Protein AF-A0A521XJT4-F1 (afdb_monomer_lite)

Structure (mmCIF, N/CA/C/O backbone):
data_AF-A0A521XJT4-F1
#
_entry.id   AF-A0A521XJT4-F1
#
loop_
_atom_site.group_PDB
_atom_site.id
_atom_site.type_symbol
_atom_site.label_atom_id
_atom_site.label_alt_id
_atom_site.label_comp_id
_atom_site.label_asym_id
_atom_site.label_entity_id
_atom_site.label_seq_id
_atom_site.pdbx_PDB_ins_code
_atom_site.Cartn_x
_atom_site.Cartn_y
_atom_site.Cartn_z
_atom_site.occupancy
_atom_site.B_iso_or_equiv
_atom_site.auth_seq_id
_atom_site.auth_comp_id
_atom_site.auth_asym_id
_atom_site.auth_atom_id
_atom_site.pdbx_PDB_model_num
ATOM 1 N N . MET A 1 1 ? -11.254 0.808 15.382 1.00 66.62 1 MET A N 1
ATOM 2 C CA . MET A 1 1 ? -10.743 0.681 13.989 1.00 66.62 1 MET A CA 1
ATOM 3 C C . MET A 1 1 ? -9.381 1.349 13.720 1.00 66.62 1 MET A C 1
ATOM 5 O O . MET A 1 1 ? -8.493 0.652 13.252 1.00 66.62 1 MET A O 1
ATOM 9 N N . ARG A 1 2 ? -9.195 2.661 13.988 1.00 72.88 2 ARG A N 1
ATOM 10 C CA . ARG A 1 2 ? -8.100 3.501 13.420 1.00 72.88 2 ARG A CA 1
ATOM 11 C C . ARG A 1 2 ? -6.694 2.876 13.353 1.00 72.88 2 ARG A C 1
ATOM 13 O O . ARG A 1 2 ? -6.100 2.931 12.287 1.00 72.88 2 ARG A O 1
ATOM 20 N N . VAL A 1 3 ? -6.177 2.289 14.438 1.00 84.31 3 VAL A N 1
ATOM 21 C CA . VAL A 1 3 ? -4.785 1.783 14.500 1.00 84.31 3 VAL A CA 1
ATOM 22 C C . VAL A 1 3 ? -4.505 0.698 13.452 1.00 84.31 3 VAL A C 1
ATOM 24 O O . VAL A 1 3 ? -3.508 0.788 12.745 1.00 84.31 3 VAL A O 1
ATOM 27 N N . LEU A 1 4 ? -5.405 -0.282 13.294 1.00 86.69 4 LEU A N 1
ATOM 28 C CA . LEU A 1 4 ? -5.231 -1.367 12.318 1.00 86.69 4 LEU A CA 1
ATOM 29 C C . LEU A 1 4 ? -5.275 -0.830 10.880 1.00 86.69 4 LEU A C 1
ATOM 31 O O . LEU A 1 4 ? -4.338 -1.043 10.120 1.00 86.69 4 LEU A O 1
ATOM 35 N N . CYS A 1 5 ? -6.316 -0.064 10.533 1.00 87.94 5 CYS A N 1
ATOM 36 C CA . CYS A 1 5 ? -6.465 0.533 9.199 1.00 87.94 5 CYS A CA 1
ATOM 37 C C . CYS A 1 5 ? -5.298 1.470 8.841 1.00 87.94 5 CYS A C 1
ATOM 39 O O . CYS A 1 5 ? -4.825 1.459 7.710 1.00 87.94 5 CYS A O 1
ATOM 41 N N . SER A 1 6 ? -4.826 2.270 9.804 1.00 91.69 6 SER A N 1
ATOM 42 C CA . SER A 1 6 ? -3.698 3.183 9.605 1.00 91.69 6 SER A CA 1
ATOM 43 C C . SER A 1 6 ? -2.384 2.430 9.411 1.00 91.69 6 SER A C 1
ATOM 45 O O . SER A 1 6 ? -1.596 2.834 8.568 1.00 91.69 6 SER A O 1
ATOM 47 N N . SER A 1 7 ? -2.145 1.350 10.163 1.00 93.38 7 SER A N 1
ATOM 48 C CA . SER A 1 7 ? -0.932 0.533 10.018 1.00 93.38 7 SER A CA 1
ATOM 49 C C . SER A 1 7 ? -0.858 -0.123 8.635 1.00 93.38 7 SER A C 1
ATOM 51 O O . SER A 1 7 ? 0.165 -0.015 7.964 1.00 93.38 7 SER A O 1
ATOM 53 N N . VAL A 1 8 ? -1.972 -0.708 8.167 1.00 93.62 8 VAL A N 1
ATOM 54 C CA . VAL A 1 8 ? -2.090 -1.298 6.818 1.00 93.62 8 VAL A CA 1
ATOM 55 C C . VAL A 1 8 ? -1.715 -0.272 5.743 1.00 93.62 8 VAL A C 1
ATOM 57 O O . VAL A 1 8 ? -0.792 -0.520 4.974 1.00 93.62 8 VAL A O 1
ATOM 60 N N . LEU A 1 9 ? -2.341 0.912 5.751 1.00 93.50 9 LEU A N 1
ATOM 61 C CA . LEU A 1 9 ? -2.067 1.964 4.761 1.00 93.50 9 LEU A CA 1
ATOM 62 C C . LEU A 1 9 ? -0.647 2.550 4.843 1.00 93.50 9 LEU A C 1
ATOM 64 O O . LEU A 1 9 ? -0.116 2.966 3.818 1.00 93.50 9 LEU A O 1
ATOM 68 N N . VAL A 1 10 ? -0.025 2.605 6.027 1.00 96.25 10 VAL A N 1
ATOM 69 C CA . VAL A 1 10 ? 1.368 3.069 6.172 1.00 96.25 10 VAL A CA 1
ATOM 70 C C . VAL A 1 10 ? 2.336 2.074 5.534 1.00 96.25 10 VAL A C 1
ATOM 72 O O . VAL A 1 10 ? 3.189 2.477 4.745 1.00 96.25 10 VAL A O 1
ATOM 75 N N . PHE A 1 11 ? 2.192 0.778 5.824 1.00 95.88 11 PHE A N 1
ATOM 76 C CA . PHE A 1 11 ? 3.016 -0.254 5.190 1.00 95.88 11 PHE A CA 1
ATOM 77 C C . PHE A 1 11 ? 2.781 -0.324 3.676 1.00 95.88 11 PHE A C 1
ATOM 79 O O . PHE A 1 11 ? 3.736 -0.445 2.911 1.00 95.88 11 PHE A O 1
ATOM 86 N N . GLU A 1 12 ? 1.533 -0.180 3.234 1.00 95.31 12 GLU A N 1
ATOM 87 C CA . GLU A 1 12 ? 1.181 -0.166 1.816 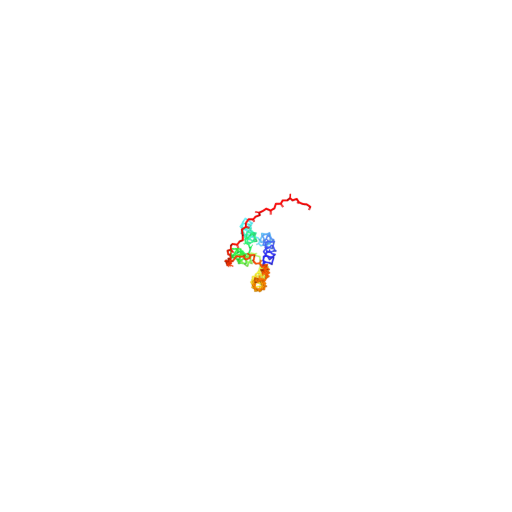1.00 95.31 12 GLU A CA 1
ATOM 88 C C . GLU A 1 12 ? 1.748 1.062 1.087 1.00 95.31 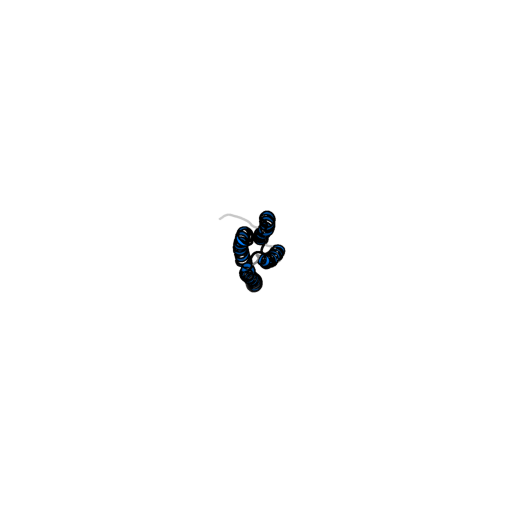12 GLU A C 1
ATOM 90 O O . GLU A 1 12 ? 2.294 0.922 -0.002 1.00 95.31 12 GLU A O 1
ATOM 95 N N . ALA A 1 13 ? 1.734 2.249 1.706 1.00 96.88 13 ALA A N 1
ATOM 96 C CA . ALA A 1 13 ? 2.389 3.443 1.164 1.00 96.88 13 ALA A CA 1
ATOM 97 C C . ALA A 1 13 ? 3.903 3.244 0.968 1.00 96.88 13 ALA A C 1
ATOM 99 O O . ALA A 1 13 ? 4.451 3.681 -0.043 1.00 96.88 13 ALA A O 1
ATOM 100 N N . ILE A 1 14 ? 4.577 2.557 1.899 1.00 97.19 14 ILE A N 1
ATOM 101 C CA . ILE A 1 14 ? 6.001 2.208 1.770 1.00 97.19 14 ILE A CA 1
ATOM 102 C C . ILE A 1 14 ? 6.202 1.233 0.601 1.00 97.19 14 ILE A C 1
ATOM 104 O O . ILE A 1 14 ? 7.069 1.453 -0.240 1.00 97.19 14 ILE A O 1
ATOM 108 N N . VAL A 1 15 ? 5.380 0.186 0.507 1.00 96.31 15 VAL A N 1
ATOM 109 C CA . VAL A 1 15 ? 5.449 -0.822 -0.565 1.00 96.31 15 VAL A CA 1
ATOM 110 C C . VAL A 1 15 ? 5.188 -0.215 -1.947 1.00 96.31 15 VAL A C 1
ATOM 112 O O . VAL A 1 15 ? 5.928 -0.504 -2.886 1.00 96.31 15 VAL A O 1
ATOM 115 N N . LEU A 1 16 ? 4.198 0.671 -2.072 1.00 96.50 16 LEU A N 1
ATOM 116 C CA . LEU A 1 16 ? 3.911 1.417 -3.300 1.00 96.50 16 LEU A CA 1
ATOM 117 C C . LEU A 1 16 ? 5.031 2.414 -3.634 1.00 96.50 16 LEU A C 1
ATOM 119 O O . LEU A 1 16 ? 5.429 2.524 -4.788 1.00 96.50 16 LEU A O 1
ATOM 123 N N . GLY A 1 17 ? 5.610 3.084 -2.635 1.00 95.69 17 GLY A N 1
ATOM 124 C CA . GLY A 1 17 ? 6.785 3.938 -2.827 1.00 95.69 17 GLY A CA 1
ATOM 125 C C . GLY A 1 17 ? 8.003 3.165 -3.345 1.00 95.69 17 GLY A C 1
ATOM 126 O O . GLY A 1 17 ? 8.713 3.653 -4.221 1.00 95.69 17 GLY A O 1
ATOM 127 N N . LEU A 1 18 ? 8.213 1.937 -2.859 1.00 96.62 18 LEU A N 1
ATOM 128 C CA . LEU A 1 18 ? 9.267 1.030 -3.325 1.00 96.62 18 LEU A CA 1
ATOM 129 C C . LEU A 1 18 ? 8.952 0.375 -4.682 1.00 96.62 18 LEU A C 1
ATOM 131 O O . LEU A 1 18 ? 9.880 -0.015 -5.389 1.00 96.62 18 LEU A O 1
ATOM 135 N N . SER A 1 19 ? 7.682 0.281 -5.091 1.00 95.69 19 SER A N 1
ATOM 136 C CA . SER A 1 19 ? 7.318 -0.252 -6.411 1.00 95.69 19 SER A CA 1
ATOM 137 C C . SER A 1 19 ? 7.688 0.703 -7.553 1.00 95.69 19 SER A C 1
ATOM 139 O O . SER A 1 19 ? 8.034 0.235 -8.637 1.00 95.69 19 SER A O 1
ATOM 141 N N . ILE A 1 20 ? 7.707 2.020 -7.302 1.00 96.44 20 ILE A N 1
ATOM 142 C CA . ILE A 1 20 ? 8.094 3.058 -8.275 1.00 96.44 20 ILE A CA 1
ATOM 143 C C . ILE A 1 20 ? 9.504 2.818 -8.847 1.00 96.44 20 ILE A C 1
ATOM 145 O O . ILE A 1 20 ? 9.610 2.649 -10.064 1.00 96.44 20 ILE A O 1
ATOM 149 N N . PRO A 1 21 ? 10.594 2.764 -8.048 1.00 96.00 21 PRO A N 1
ATOM 150 C CA . PRO A 1 21 ? 11.920 2.500 -8.592 1.00 96.00 21 PRO A CA 1
ATOM 151 C C . PRO A 1 21 ? 12.006 1.116 -9.238 1.00 96.00 21 PRO A C 1
ATOM 153 O O . PRO A 1 21 ? 12.637 1.009 -10.279 1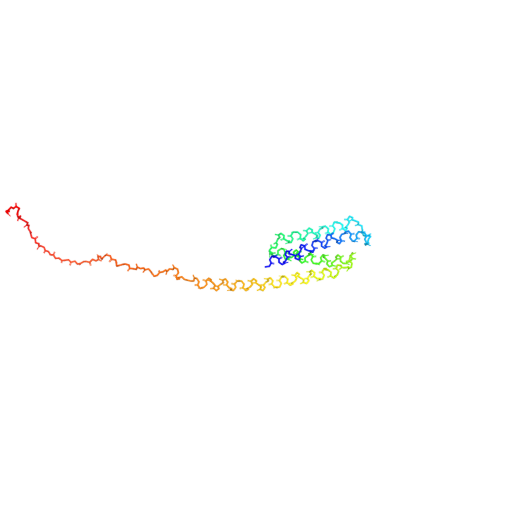.00 96.00 21 PRO A O 1
ATOM 156 N N . VAL A 1 22 ? 11.331 0.086 -8.708 1.00 96.31 22 VAL A N 1
ATOM 157 C CA . VAL A 1 22 ? 11.317 -1.261 -9.315 1.00 96.31 22 VAL A CA 1
ATOM 158 C C . VAL A 1 22 ? 10.703 -1.242 -10.721 1.00 96.31 22 VAL A C 1
ATOM 160 O O . VAL A 1 22 ? 11.292 -1.783 -11.655 1.00 96.31 22 VAL A O 1
ATOM 163 N N . ALA A 1 23 ? 9.563 -0.577 -10.915 1.00 95.44 23 ALA A N 1
ATOM 164 C CA . ALA A 1 23 ? 8.944 -0.433 -12.233 1.00 95.44 23 ALA A CA 1
ATOM 165 C C . ALA A 1 23 ? 9.841 0.334 -13.226 1.00 95.44 23 ALA A C 1
ATOM 167 O O . ALA A 1 23 ? 9.869 0.001 -14.409 1.00 95.44 23 ALA A O 1
ATOM 168 N N . ILE A 1 24 ? 10.604 1.324 -12.758 1.00 96.56 24 ILE A N 1
ATOM 169 C CA . ILE A 1 24 ? 11.505 2.112 -13.611 1.00 96.56 24 ILE A CA 1
ATOM 170 C C . ILE A 1 24 ? 12.779 1.325 -13.953 1.00 96.56 24 ILE A C 1
ATOM 172 O O . ILE A 1 24 ? 13.125 1.203 -15.125 1.00 96.56 24 ILE A O 1
ATOM 176 N N . THR A 1 25 ? 13.483 0.784 -12.955 1.00 95.50 25 THR A N 1
ATOM 177 C CA . THR A 1 25 ? 14.822 0.192 -13.136 1.00 95.50 25 THR A CA 1
ATOM 178 C C . THR A 1 25 ? 14.796 -1.272 -13.561 1.00 95.50 25 THR A C 1
ATOM 180 O O . THR A 1 25 ? 15.701 -1.700 -14.271 1.00 95.50 25 THR A O 1
ATOM 183 N N . VAL A 1 26 ? 13.775 -2.035 -13.154 1.00 94.19 26 VAL A N 1
ATOM 184 C CA . VAL A 1 26 ? 13.612 -3.456 -13.509 1.00 94.19 26 VAL A CA 1
ATOM 185 C C . VAL A 1 26 ? 12.588 -3.622 -14.631 1.00 94.19 26 VAL A C 1
ATOM 187 O O . VAL A 1 26 ? 12.805 -4.409 -15.547 1.00 94.19 26 VAL A O 1
ATOM 190 N N . GLY A 1 27 ? 11.481 -2.873 -14.580 1.00 90.50 27 GLY A N 1
ATOM 191 C CA . GLY A 1 27 ? 10.422 -2.931 -15.595 1.00 90.50 27 GLY A CA 1
ATOM 192 C C . GLY A 1 27 ? 10.695 -2.119 -16.868 1.00 90.50 27 GLY A C 1
ATOM 193 O O . GLY A 1 27 ? 10.026 -2.338 -17.873 1.00 90.50 27 GLY A O 1
ATOM 194 N N . GLY A 1 28 ? 11.651 -1.181 -16.847 1.00 92.81 28 GLY A N 1
ATOM 195 C CA . GLY A 1 28 ? 11.970 -0.320 -17.994 1.00 92.81 28 GLY A CA 1
ATOM 196 C C . GLY A 1 28 ? 10.870 0.686 -18.365 1.00 92.81 28 GLY A C 1
ATOM 197 O O . GLY A 1 28 ? 10.898 1.258 -19.456 1.00 92.81 28 GLY A O 1
ATOM 198 N N . TYR A 1 29 ? 9.887 0.906 -17.486 1.00 95.38 29 TYR A N 1
ATOM 199 C CA . TYR A 1 29 ? 8.764 1.808 -17.744 1.00 95.38 29 TYR A CA 1
ATOM 200 C C . TYR A 1 29 ? 9.182 3.293 -17.671 1.00 95.38 29 TYR A C 1
ATOM 202 O O . TYR A 1 29 ? 10.070 3.656 -16.893 1.00 95.38 29 TYR A O 1
ATOM 210 N N . PRO A 1 30 ? 8.529 4.194 -18.437 1.00 95.44 30 PRO A N 1
ATOM 211 C CA . PRO A 1 30 ? 8.910 5.605 -18.510 1.00 95.44 30 PRO A CA 1
ATOM 212 C C . PRO A 1 30 ? 8.793 6.313 -17.153 1.00 95.44 30 PRO A C 1
ATOM 214 O O . PRO A 1 30 ? 7.697 6.480 -16.609 1.00 95.44 30 PRO A O 1
ATOM 217 N N . ALA A 1 31 ? 9.937 6.783 -16.644 1.00 94.56 31 ALA A N 1
ATOM 218 C CA . ALA A 1 31 ? 10.100 7.285 -15.279 1.00 94.56 31 ALA A CA 1
ATOM 219 C C . ALA A 1 31 ? 9.048 8.321 -14.857 1.00 94.56 31 ALA A C 1
ATOM 221 O O . ALA A 1 31 ? 8.448 8.180 -13.795 1.00 94.56 31 ALA A O 1
ATOM 222 N N . THR A 1 32 ? 8.768 9.319 -15.698 1.00 95.38 32 THR A N 1
ATOM 223 C CA . THR A 1 32 ? 7.798 10.384 -15.397 1.00 95.38 32 THR A CA 1
ATOM 224 C C . THR A 1 32 ? 6.383 9.843 -15.179 1.00 95.38 32 THR A C 1
ATOM 226 O O . THR A 1 32 ? 5.708 10.253 -14.239 1.00 95.38 32 THR A O 1
ATOM 229 N N . ALA A 1 33 ? 5.930 8.897 -16.009 1.00 93.31 33 ALA A N 1
ATOM 230 C CA . ALA A 1 33 ? 4.582 8.340 -15.905 1.00 93.31 33 ALA A CA 1
ATOM 231 C C . ALA A 1 33 ? 4.431 7.465 -14.651 1.00 93.31 33 ALA A C 1
ATOM 233 O O . ALA A 1 33 ? 3.441 7.584 -13.929 1.00 93.31 33 ALA A O 1
ATOM 234 N N . VAL A 1 34 ? 5.439 6.636 -14.357 1.00 95.06 34 VAL A N 1
ATOM 235 C CA . VAL A 1 34 ? 5.461 5.780 -13.160 1.00 95.06 34 VAL A CA 1
ATOM 236 C C . VAL A 1 34 ? 5.563 6.612 -11.882 1.00 95.06 34 VAL A C 1
ATOM 238 O O . VAL A 1 34 ? 4.831 6.352 -10.930 1.00 95.06 34 VAL A O 1
ATOM 241 N N . ALA A 1 35 ? 6.421 7.636 -11.857 1.00 94.81 35 ALA A N 1
ATOM 242 C CA . ALA A 1 35 ? 6.585 8.514 -10.701 1.00 94.81 35 ALA A CA 1
ATOM 243 C C . ALA A 1 35 ? 5.304 9.305 -10.390 1.00 94.81 35 ALA A C 1
ATOM 245 O O . ALA A 1 35 ? 4.925 9.402 -9.225 1.00 94.81 35 ALA A O 1
ATOM 246 N N . ILE A 1 36 ? 4.601 9.814 -11.411 1.00 96.56 36 ILE A N 1
ATOM 247 C CA . ILE A 1 36 ? 3.307 10.485 -11.223 1.00 96.56 36 ILE A CA 1
ATOM 248 C C . ILE A 1 36 ? 2.244 9.480 -10.758 1.00 96.56 36 ILE A C 1
ATOM 250 O O . ILE A 1 36 ? 1.602 9.711 -9.737 1.00 96.56 36 ILE A O 1
ATOM 254 N N . GLY A 1 37 ? 2.072 8.353 -11.456 1.00 94.50 37 GLY A N 1
ATOM 255 C CA . GLY A 1 37 ? 1.042 7.362 -11.125 1.00 94.50 37 GLY A CA 1
ATOM 256 C C . GLY A 1 37 ? 1.222 6.750 -9.732 1.00 94.50 37 GLY A C 1
ATOM 257 O O . GLY A 1 37 ? 0.308 6.790 -8.909 1.00 94.50 37 GLY A O 1
ATOM 258 N N . GLY A 1 38 ? 2.419 6.241 -9.435 1.00 94.19 38 GLY A N 1
ATOM 259 C CA . GLY A 1 38 ? 2.749 5.686 -8.122 1.00 94.19 38 GLY A CA 1
ATOM 260 C C . GLY A 1 38 ? 2.772 6.748 -7.020 1.00 94.19 38 GLY A C 1
ATOM 261 O O . GLY A 1 38 ? 2.273 6.501 -5.925 1.00 94.19 38 GLY A O 1
ATOM 262 N N . GLY A 1 39 ? 3.273 7.954 -7.308 1.00 95.06 39 GLY A N 1
ATOM 263 C CA . GLY A 1 39 ? 3.269 9.072 -6.362 1.00 95.06 39 GLY A CA 1
ATOM 264 C C . GLY A 1 39 ? 1.857 9.509 -5.961 1.00 95.06 39 GLY A C 1
ATOM 265 O O . GLY A 1 39 ? 1.605 9.757 -4.782 1.00 95.06 39 GLY A O 1
ATOM 266 N N . LEU A 1 40 ? 0.910 9.524 -6.907 1.00 97.06 40 LEU A N 1
ATOM 267 C CA . LEU A 1 40 ? -0.507 9.773 -6.626 1.00 97.06 40 LEU A CA 1
ATOM 268 C C . LEU A 1 40 ? -1.129 8.668 -5.760 1.00 97.06 40 LEU A C 1
ATOM 270 O O . LEU A 1 40 ? -1.891 8.985 -4.849 1.00 97.06 40 LEU A O 1
ATOM 274 N N . LEU A 1 41 ? -0.779 7.395 -5.981 1.00 95.50 41 LEU A N 1
ATOM 275 C CA . LEU A 1 41 ? -1.204 6.282 -5.120 1.00 95.50 41 LEU A CA 1
ATOM 276 C C . LEU A 1 41 ? -0.671 6.424 -3.683 1.00 95.50 41 LEU A C 1
ATOM 278 O O . LEU A 1 41 ? -1.435 6.296 -2.728 1.00 95.50 41 LEU A O 1
ATOM 282 N N . VAL A 1 42 ? 0.616 6.743 -3.517 1.00 96.75 42 VAL A N 1
ATOM 283 C CA . VAL A 1 42 ? 1.230 6.972 -2.195 1.00 96.75 42 VAL A CA 1
ATOM 284 C C . VAL A 1 42 ? 0.586 8.172 -1.489 1.00 96.75 42 VAL A C 1
ATOM 286 O O . VAL A 1 42 ? 0.264 8.092 -0.302 1.00 96.75 42 VAL A O 1
ATOM 289 N N . LEU A 1 43 ? 0.322 9.264 -2.214 1.00 96.19 43 LEU A N 1
ATOM 290 C CA . LEU A 1 43 ? -0.416 10.416 -1.689 1.00 96.19 43 LEU A CA 1
ATOM 291 C C . LEU A 1 43 ? -1.835 10.022 -1.246 1.00 96.19 43 LEU A C 1
ATOM 293 O O . LEU A 1 43 ? -2.286 10.448 -0.181 1.00 96.19 43 LEU A O 1
ATOM 297 N N . LEU A 1 44 ? -2.520 9.169 -2.014 1.00 95.25 44 LEU A N 1
ATOM 298 C CA . LEU A 1 44 ? -3.849 8.658 -1.680 1.00 95.25 44 LEU A CA 1
ATOM 299 C C . LEU A 1 44 ? -3.845 7.875 -0.358 1.00 95.25 44 LEU A C 1
ATOM 301 O O . LEU A 1 44 ? -4.745 8.078 0.459 1.00 95.25 44 LEU A O 1
ATOM 305 N N . CYS A 1 45 ? -2.808 7.068 -0.090 1.00 93.94 45 CYS A N 1
ATOM 306 C CA . CYS A 1 45 ? -2.617 6.415 1.211 1.00 93.94 45 CYS A CA 1
ATOM 307 C C . CYS A 1 45 ? -2.514 7.434 2.355 1.00 93.94 45 CYS A C 1
ATOM 309 O O . CYS A 1 45 ? -3.197 7.289 3.369 1.00 93.94 45 CYS A O 1
ATOM 311 N N . VAL A 1 46 ? -1.702 8.486 2.197 1.00 95.00 46 VAL A N 1
ATOM 312 C CA . VAL A 1 46 ? -1.517 9.531 3.224 1.00 95.00 46 VAL A CA 1
ATOM 313 C C . VAL A 1 46 ? -2.832 10.267 3.515 1.00 95.00 46 VAL A C 1
ATOM 315 O O . VAL A 1 46 ? -3.194 10.460 4.679 1.00 95.00 46 VAL A O 1
ATOM 318 N N . VAL A 1 47 ? -3.604 10.611 2.479 1.00 94.56 47 VAL A N 1
ATOM 319 C CA . VAL A 1 47 ? -4.925 11.246 2.637 1.00 94.56 47 VAL A CA 1
ATOM 320 C C . VAL A 1 47 ? -5.939 10.284 3.278 1.00 94.56 47 VAL A C 1
ATOM 322 O O . VAL A 1 47 ? -6.720 10.695 4.145 1.00 94.56 47 VAL A O 1
ATOM 325 N N . ALA A 1 48 ? -5.913 8.992 2.934 1.00 91.69 48 ALA A N 1
ATOM 326 C CA . ALA A 1 48 ? -6.747 7.969 3.570 1.00 91.69 48 ALA A CA 1
ATOM 327 C C . ALA A 1 48 ? -6.435 7.825 5.076 1.00 91.69 48 ALA A C 1
ATOM 329 O O . ALA A 1 48 ? -7.353 7.815 5.900 1.00 91.69 48 ALA A O 1
ATOM 330 N N . ILE A 1 49 ? -5.149 7.808 5.455 1.00 93.00 49 ILE A N 1
ATOM 331 C CA . ILE A 1 49 ? -4.690 7.782 6.856 1.00 93.00 49 ILE A CA 1
ATOM 332 C C . ILE A 1 49 ? -5.248 8.980 7.639 1.00 93.00 49 ILE A C 1
ATOM 334 O O . ILE A 1 49 ? -5.844 8.795 8.704 1.00 93.00 49 ILE A O 1
ATOM 338 N N . GLY A 1 50 ? -5.130 10.198 7.098 1.00 90.44 50 GLY A N 1
ATOM 339 C CA . GLY A 1 50 ? -5.631 11.417 7.747 1.00 90.44 50 GLY A CA 1
ATOM 340 C C . GLY A 1 50 ? -7.159 11.474 7.902 1.00 90.44 50 GLY A C 1
ATOM 341 O O . GLY A 1 50 ? -7.669 12.072 8.852 1.00 90.44 50 GLY A O 1
ATOM 342 N N . THR A 1 51 ? -7.908 10.827 7.004 1.00 88.44 51 THR A N 1
ATOM 343 C CA . THR A 1 51 ? -9.384 10.870 6.976 1.00 88.44 51 THR A CA 1
ATOM 344 C C . THR A 1 51 ? -10.068 9.719 7.733 1.00 88.44 51 THR A C 1
ATOM 346 O O . THR A 1 51 ? -11.249 9.827 8.082 1.00 88.44 51 THR A O 1
ATOM 349 N N . LEU A 1 52 ? -9.348 8.645 8.074 1.00 87.12 52 LEU A N 1
ATOM 350 C CA . LEU A 1 52 ? -9.850 7.537 8.898 1.00 87.12 52 LEU A CA 1
ATOM 351 C C . LEU A 1 52 ? -10.284 7.998 10.312 1.00 87.12 52 LEU A C 1
ATOM 353 O O . LEU A 1 52 ? -9.600 8.806 10.945 1.00 87.12 52 LEU A O 1
ATOM 357 N N . PRO A 1 53 ? -11.382 7.459 10.885 1.00 81.25 53 PRO A N 1
ATOM 358 C CA . PRO A 1 53 ? -12.162 6.316 10.417 1.00 81.25 53 PRO A CA 1
ATOM 359 C C . PRO A 1 53 ? -13.425 6.736 9.643 1.00 81.25 53 PRO A C 1
ATOM 361 O O . PRO A 1 53 ? -14.369 5.955 9.555 1.00 81.25 53 PRO A O 1
ATOM 364 N N . ARG A 1 54 ? -13.499 7.983 9.150 1.00 84.06 54 ARG A N 1
ATOM 365 C CA . ARG A 1 54 ? -14.702 8.490 8.475 1.00 84.06 54 ARG A CA 1
ATOM 366 C C . ARG A 1 54 ? -14.925 7.749 7.154 1.00 84.06 54 ARG A C 1
ATOM 368 O O . ARG A 1 54 ? -13.971 7.284 6.533 1.00 84.06 54 ARG A O 1
ATOM 375 N N . LEU A 1 55 ? -16.179 7.710 6.702 1.00 84.94 55 LEU A N 1
ATOM 376 C CA . LEU A 1 55 ? -16.589 7.093 5.436 1.00 84.94 55 LEU A CA 1
ATOM 377 C C . LEU A 1 55 ? -15.673 7.432 4.233 1.00 84.94 55 LEU A C 1
ATOM 379 O O . LEU A 1 55 ? -15.252 6.485 3.570 1.00 84.94 55 LEU A O 1
ATOM 383 N N . PRO A 1 56 ? -15.270 8.701 3.976 1.00 86.62 56 PRO A N 1
ATOM 384 C CA . PRO A 1 56 ? -14.306 9.015 2.915 1.00 86.62 56 PRO A CA 1
ATOM 385 C C . PRO A 1 56 ? -12.971 8.270 3.050 1.00 86.62 56 PRO A C 1
ATOM 387 O O . PRO A 1 56 ? -12.494 7.735 2.060 1.00 86.62 56 PRO A O 1
ATOM 390 N N . GLY A 1 57 ? -12.397 8.144 4.252 1.00 87.69 57 GLY A N 1
ATOM 391 C CA . GLY A 1 57 ? -11.140 7.405 4.449 1.00 87.69 57 GLY A CA 1
ATOM 392 C C . GLY A 1 57 ? -11.266 5.904 4.169 1.00 87.69 57 GLY A C 1
ATOM 393 O O . GLY A 1 57 ? -10.315 5.278 3.707 1.00 87.69 57 GLY A O 1
ATOM 394 N N . VAL A 1 58 ? -12.456 5.327 4.377 1.00 90.62 58 VAL A N 1
ATOM 395 C CA . VAL A 1 58 ? -12.742 3.932 4.004 1.00 90.62 58 VAL A CA 1
ATOM 396 C C . VAL A 1 58 ? -12.833 3.774 2.482 1.00 90.62 58 VAL A C 1
ATOM 398 O O . VAL A 1 58 ? -12.289 2.815 1.944 1.00 90.62 58 VAL A O 1
ATOM 401 N N . VAL A 1 59 ? -13.479 4.714 1.784 1.00 92.94 59 VAL A N 1
ATOM 402 C CA . VAL A 1 59 ? -13.565 4.718 0.310 1.00 92.94 59 VAL A CA 1
ATOM 403 C C . VAL A 1 59 ? -12.186 4.936 -0.322 1.00 92.94 59 VAL A C 1
ATOM 405 O O . VAL A 1 59 ? -11.814 4.205 -1.236 1.00 92.94 59 VAL A O 1
ATOM 408 N N . LEU A 1 60 ? -11.392 5.876 0.203 1.00 93.12 60 LEU A N 1
ATOM 409 C CA . LEU A 1 60 ? -10.026 6.128 -0.262 1.00 93.12 60 LEU A CA 1
ATOM 410 C C . LEU A 1 60 ? -9.122 4.904 -0.077 1.00 93.12 60 LEU A C 1
ATOM 412 O O . LEU A 1 60 ? -8.385 4.563 -0.994 1.00 93.12 60 LEU A O 1
ATOM 416 N N . GLY A 1 61 ? -9.217 4.196 1.053 1.00 92.69 61 GLY A N 1
ATOM 417 C CA . GLY A 1 61 ? -8.457 2.959 1.248 1.00 92.69 61 GLY A CA 1
ATOM 418 C C . GLY A 1 61 ? -8.846 1.844 0.270 1.00 92.69 61 GLY A C 1
ATOM 419 O O . GLY A 1 61 ? -7.980 1.109 -0.185 1.00 92.69 61 GLY A O 1
ATOM 420 N N . TRP A 1 62 ? -10.113 1.752 -0.149 1.00 95.69 62 TRP A N 1
ATOM 421 C CA . TRP A 1 62 ? -10.503 0.849 -1.243 1.00 95.69 62 TRP A CA 1
ATOM 422 C C . TRP A 1 62 ? -9.949 1.273 -2.606 1.00 95.69 62 TRP A C 1
ATOM 424 O O . TRP A 1 62 ? -9.521 0.414 -3.374 1.00 95.69 62 TRP A O 1
ATOM 434 N N . ALA A 1 63 ? -9.915 2.574 -2.898 1.00 95.56 63 ALA A N 1
ATOM 435 C CA . ALA A 1 63 ? -9.281 3.088 -4.110 1.00 95.56 63 ALA A CA 1
ATOM 436 C C . ALA A 1 63 ? -7.766 2.799 -4.127 1.00 95.56 63 ALA A C 1
ATOM 438 O O . ALA A 1 63 ? -7.236 2.419 -5.169 1.00 95.56 63 ALA A O 1
ATOM 439 N N . VAL A 1 64 ? -7.097 2.881 -2.968 1.00 95.44 64 VAL A N 1
ATOM 440 C CA . VAL A 1 64 ? -5.709 2.423 -2.784 1.00 95.44 64 VAL A CA 1
ATOM 441 C C . VAL A 1 64 ? -5.572 0.936 -3.119 1.00 95.44 64 VAL A C 1
ATOM 443 O O . VAL A 1 64 ? -4.743 0.616 -3.962 1.00 95.44 64 VAL A O 1
ATOM 446 N N . GLN A 1 65 ? -6.413 0.044 -2.573 1.00 96.12 65 GLN A N 1
ATOM 447 C CA . GLN A 1 65 ? -6.325 -1.401 -2.865 1.00 96.12 65 GLN A CA 1
ATOM 448 C C . GLN A 1 65 ? -6.481 -1.722 -4.359 1.00 96.12 65 GLN A C 1
ATOM 450 O O . GLN A 1 65 ? -5.726 -2.520 -4.915 1.00 96.12 65 GLN A O 1
ATOM 455 N N . VAL A 1 66 ? -7.443 -1.083 -5.037 1.00 95.94 66 VAL A N 1
ATOM 456 C CA . VAL A 1 66 ? -7.626 -1.247 -6.490 1.00 95.94 66 VAL A CA 1
ATOM 457 C C . VAL A 1 66 ? -6.404 -0.724 -7.251 1.00 95.94 66 VAL A C 1
ATOM 459 O O . VAL A 1 66 ? -5.944 -1.377 -8.186 1.00 95.94 66 VAL A O 1
ATOM 462 N N . GLY A 1 67 ? -5.834 0.407 -6.826 1.00 94.56 67 GLY A N 1
ATOM 463 C CA . GLY A 1 67 ? -4.588 0.940 -7.375 1.00 94.56 67 GLY A CA 1
ATOM 464 C C . GLY A 1 67 ? -3.391 0.006 -7.165 1.00 94.56 67 GLY A C 1
ATOM 465 O O . GLY A 1 67 ? -2.633 -0.230 -8.103 1.00 94.56 67 GLY A O 1
ATOM 466 N N . ALA A 1 68 ? -3.235 -0.567 -5.971 1.00 94.31 68 ALA A N 1
ATOM 467 C CA . ALA A 1 68 ? -2.153 -1.486 -5.634 1.00 94.31 68 ALA A CA 1
ATOM 468 C C . ALA A 1 68 ? -2.221 -2.770 -6.471 1.00 94.31 68 ALA A C 1
ATOM 470 O O . ALA A 1 68 ? -1.221 -3.157 -7.078 1.00 94.31 68 ALA A O 1
ATOM 471 N N . ILE A 1 69 ? -3.407 -3.373 -6.602 1.00 94.44 69 ILE A N 1
ATOM 472 C CA . ILE A 1 69 ? -3.627 -4.531 -7.481 1.00 94.44 69 ILE A CA 1
ATOM 473 C C . ILE A 1 69 ? -3.409 -4.142 -8.955 1.00 94.44 69 ILE A C 1
ATOM 475 O O . ILE A 1 69 ? -2.756 -4.879 -9.689 1.00 94.44 69 ILE A O 1
ATOM 479 N N . GLY A 1 70 ? -3.868 -2.964 -9.390 1.00 94.31 70 GLY A N 1
ATOM 480 C CA . GLY A 1 70 ? -3.614 -2.446 -10.741 1.00 94.31 70 GLY A CA 1
ATOM 481 C C . GLY A 1 70 ? -2.125 -2.228 -11.046 1.00 94.31 70 GLY A C 1
ATOM 482 O O . GLY A 1 70 ? -1.670 -2.510 -12.154 1.00 94.31 70 GLY A O 1
ATOM 483 N N . SER A 1 71 ? -1.333 -1.815 -10.049 1.00 92.62 71 SER A N 1
ATOM 484 C CA . SER A 1 71 ? 0.124 -1.654 -10.178 1.00 92.62 71 SER A CA 1
ATOM 485 C C . SER A 1 71 ? 0.855 -2.971 -10.472 1.00 92.62 71 SER A C 1
ATOM 487 O O . SER A 1 71 ? 1.977 -2.953 -10.982 1.00 92.62 71 SER A O 1
ATOM 489 N N . ALA A 1 72 ? 0.207 -4.118 -10.241 1.00 93.38 72 ALA A N 1
ATOM 490 C CA . ALA A 1 72 ? 0.772 -5.427 -10.532 1.00 93.38 72 ALA A CA 1
ATOM 491 C C . ALA A 1 72 ? 0.983 -5.710 -12.028 1.00 93.38 72 ALA A C 1
ATOM 493 O O . ALA A 1 72 ? 1.768 -6.590 -12.370 1.00 93.38 72 ALA A O 1
ATOM 494 N N . VAL A 1 73 ? 0.362 -4.929 -12.921 1.00 93.12 73 VAL A N 1
ATOM 495 C CA . VAL A 1 73 ? 0.679 -4.948 -14.360 1.00 93.12 73 VAL A CA 1
ATOM 496 C C . VAL A 1 73 ? 2.107 -4.442 -14.621 1.00 93.12 73 VAL A C 1
ATOM 498 O O . VAL A 1 73 ? 2.786 -4.944 -15.514 1.00 93.12 73 VAL A O 1
ATOM 501 N N . LEU A 1 74 ? 2.590 -3.481 -13.823 1.00 92.12 74 LEU A N 1
ATOM 502 C CA . LEU A 1 74 ? 3.949 -2.939 -13.928 1.00 92.12 74 LEU A CA 1
ATOM 503 C C . LEU A 1 74 ? 4.947 -3.752 -13.091 1.00 92.12 74 LEU A C 1
ATOM 505 O O . LEU A 1 74 ? 6.085 -3.952 -13.509 1.00 92.12 74 LEU A O 1
ATOM 509 N N . VAL A 1 75 ? 4.531 -4.215 -11.907 1.00 93.31 75 VAL A N 1
ATOM 510 C CA . VAL A 1 75 ? 5.373 -4.969 -10.965 1.00 93.31 75 VAL A CA 1
ATOM 511 C C . VAL A 1 75 ? 4.634 -6.238 -10.522 1.00 93.31 75 VAL A C 1
ATOM 513 O O . VAL A 1 75 ? 3.929 -6.197 -9.515 1.00 93.31 75 VAL A O 1
ATOM 516 N N . PRO A 1 76 ? 4.796 -7.390 -11.207 1.00 93.00 76 PRO A N 1
ATOM 517 C CA . PRO A 1 76 ? 4.006 -8.605 -10.950 1.00 93.00 76 PRO A CA 1
ATOM 518 C C . PRO A 1 76 ? 4.004 -9.110 -9.497 1.00 93.00 76 PRO A C 1
ATOM 520 O O . PRO A 1 76 ? 3.018 -9.688 -9.042 1.00 93.00 76 PRO A O 1
ATOM 523 N N . ALA A 1 77 ? 5.055 -8.831 -8.718 1.00 91.88 77 ALA A N 1
ATOM 524 C CA . ALA A 1 77 ? 5.094 -9.130 -7.282 1.00 91.88 77 ALA A CA 1
ATOM 525 C C . ALA A 1 77 ? 3.968 -8.440 -6.471 1.00 91.88 77 ALA A C 1
ATOM 527 O O . ALA A 1 77 ? 3.567 -8.940 -5.417 1.00 91.88 77 ALA A O 1
ATOM 528 N N . MET A 1 78 ? 3.410 -7.331 -6.971 1.00 93.56 78 MET A N 1
ATOM 529 C CA . MET A 1 78 ? 2.295 -6.615 -6.340 1.00 93.56 78 MET A CA 1
ATOM 530 C C . MET A 1 78 ? 0.964 -7.374 -6.407 1.00 93.56 78 MET A C 1
ATOM 532 O O . MET A 1 78 ? 0.071 -7.028 -5.641 1.00 93.56 78 MET A O 1
ATOM 536 N N . VAL A 1 79 ? 0.823 -8.444 -7.210 1.00 93.81 79 VAL A N 1
ATOM 537 C CA . VAL A 1 79 ? -0.349 -9.341 -7.093 1.00 93.81 79 VAL A CA 1
ATOM 538 C C . VAL A 1 79 ? -0.403 -9.935 -5.683 1.00 93.81 79 VAL A C 1
ATOM 540 O O . VAL A 1 79 ? -1.446 -9.917 -5.034 1.00 93.81 79 VAL A O 1
ATOM 543 N N . ILE A 1 80 ? 0.738 -10.428 -5.190 1.00 95.06 80 ILE A N 1
ATOM 544 C CA . ILE A 1 80 ? 0.834 -11.068 -3.875 1.00 95.06 80 ILE A CA 1
ATOM 545 C C . ILE A 1 80 ? 0.786 -10.008 -2.774 1.00 95.06 80 ILE A C 1
ATOM 547 O O . ILE A 1 80 ? -0.017 -10.129 -1.851 1.00 95.06 80 ILE A O 1
ATOM 551 N N . LEU A 1 81 ? 1.603 -8.952 -2.874 1.00 94.31 81 LEU A N 1
ATOM 552 C CA . LEU A 1 81 ? 1.654 -7.915 -1.839 1.00 94.31 81 LEU A CA 1
ATOM 553 C C . LEU A 1 81 ? 0.320 -7.160 -1.743 1.00 94.31 81 LEU A C 1
ATOM 555 O O . LEU A 1 81 ? -0.264 -7.118 -0.663 1.00 94.31 81 LEU A O 1
ATOM 559 N N . GLY A 1 82 ? -0.208 -6.645 -2.857 1.00 93.62 82 GLY A N 1
ATOM 560 C CA . GLY A 1 82 ? -1.512 -5.976 -2.905 1.00 93.62 82 GLY A CA 1
ATOM 561 C C . GLY A 1 82 ? -2.665 -6.892 -2.487 1.00 93.62 82 GLY A C 1
ATOM 562 O O . GLY A 1 82 ? -3.545 -6.464 -1.751 1.00 93.62 82 GLY A O 1
ATOM 563 N N . GLY A 1 83 ? -2.631 -8.181 -2.849 1.00 95.88 83 GLY A N 1
ATOM 564 C CA . GLY A 1 83 ? -3.603 -9.165 -2.361 1.00 95.88 83 GLY A CA 1
ATOM 565 C C . GLY A 1 83 ? -3.579 -9.340 -0.835 1.00 95.88 83 GLY A C 1
ATOM 566 O O . GLY A 1 83 ? -4.635 -9.385 -0.200 1.00 95.88 83 GLY A O 1
ATOM 567 N N . ILE A 1 84 ? -2.388 -9.379 -0.227 1.00 96.62 84 ILE A N 1
ATOM 568 C CA . ILE A 1 84 ? -2.222 -9.441 1.234 1.00 96.62 84 ILE A CA 1
ATOM 569 C C . ILE A 1 84 ? -2.703 -8.141 1.895 1.00 96.62 84 ILE A C 1
ATOM 571 O O . ILE A 1 84 ? -3.444 -8.209 2.877 1.00 96.62 84 ILE A O 1
ATOM 575 N N . PHE A 1 85 ? -2.350 -6.967 1.360 1.00 95.44 85 PHE A N 1
ATOM 576 C CA . PHE A 1 85 ? -2.838 -5.684 1.880 1.00 95.44 85 PHE A CA 1
ATOM 577 C C . PHE A 1 85 ? -4.362 -5.563 1.773 1.00 95.44 85 PHE A C 1
ATOM 579 O O . PHE A 1 85 ? -5.000 -5.207 2.763 1.00 95.44 85 PHE A O 1
ATOM 586 N N . ALA A 1 86 ? -4.971 -5.993 0.665 1.00 95.69 86 ALA A N 1
ATOM 587 C CA . ALA A 1 86 ? -6.422 -6.000 0.486 1.00 95.69 86 ALA A CA 1
ATOM 588 C C . ALA A 1 86 ? -7.125 -6.934 1.480 1.00 95.69 86 ALA A C 1
ATOM 590 O O . ALA A 1 86 ? -8.147 -6.564 2.068 1.00 95.69 86 ALA A O 1
ATOM 591 N N . ALA A 1 87 ? -6.559 -8.118 1.734 1.00 95.69 87 ALA A N 1
ATOM 592 C CA . ALA A 1 87 ? -7.062 -9.043 2.746 1.00 95.69 87 ALA A CA 1
ATOM 593 C C . ALA A 1 87 ? -6.940 -8.462 4.169 1.00 95.69 87 ALA A C 1
ATOM 595 O O . ALA A 1 87 ? -7.894 -8.521 4.949 1.00 95.69 87 ALA A O 1
ATOM 596 N N . LEU A 1 88 ? -5.802 -7.845 4.509 1.00 94.25 88 LEU A N 1
ATOM 597 C CA . LEU A 1 88 ? -5.591 -7.181 5.799 1.00 94.25 88 LEU A CA 1
ATOM 598 C C . LEU A 1 88 ? -6.512 -5.966 5.980 1.00 94.25 88 LEU A C 1
ATOM 600 O O . LEU A 1 88 ? -7.063 -5.775 7.064 1.00 94.25 88 LEU A O 1
ATOM 604 N N . TRP A 1 89 ? -6.737 -5.182 4.924 1.00 94.31 89 TRP A N 1
ATOM 605 C CA . TRP A 1 89 ? -7.671 -4.059 4.890 1.00 94.31 89 TRP A CA 1
ATOM 606 C C . TRP A 1 89 ? -9.113 -4.519 5.126 1.00 94.31 89 TRP A C 1
ATOM 608 O O . TRP A 1 89 ? -9.796 -3.991 6.009 1.00 94.31 89 TRP A O 1
ATOM 618 N N . TRP A 1 90 ? -9.558 -5.560 4.412 1.00 94.25 90 TRP A N 1
ATOM 619 C CA . TRP A 1 90 ? -10.864 -6.188 4.620 1.00 94.25 90 TRP A CA 1
ATOM 620 C C . TRP A 1 90 ? -11.040 -6.666 6.065 1.00 94.25 90 TRP A C 1
ATOM 622 O O . TRP A 1 90 ? -12.022 -6.312 6.723 1.00 94.25 90 TRP A O 1
ATOM 632 N N . CYS A 1 91 ? -10.063 -7.409 6.591 1.00 92.81 91 CYS A N 1
ATOM 633 C CA . CYS A 1 91 ? -10.053 -7.874 7.975 1.00 92.81 91 CYS A CA 1
ATOM 634 C C . CYS A 1 91 ? -10.107 -6.706 8.973 1.00 92.81 91 CYS A C 1
ATOM 636 O O . CYS A 1 91 ? -10.920 -6.732 9.899 1.00 92.81 91 CYS A O 1
ATOM 638 N N . ALA A 1 92 ? -9.316 -5.648 8.775 1.00 89.50 92 ALA A N 1
ATOM 639 C CA . ALA A 1 92 ? -9.313 -4.468 9.638 1.00 89.50 92 ALA A CA 1
ATOM 640 C C . ALA A 1 92 ? -10.676 -3.750 9.658 1.00 89.50 92 ALA A C 1
ATOM 642 O O . ALA A 1 92 ? -11.125 -3.319 10.725 1.00 89.50 92 ALA A O 1
ATOM 643 N N . LEU A 1 93 ? -11.372 -3.669 8.517 1.00 89.94 93 LEU A N 1
ATOM 644 C CA . LEU A 1 93 ? -12.738 -3.137 8.439 1.00 89.94 93 LEU A CA 1
ATOM 645 C C . LEU A 1 93 ? -13.767 -4.069 9.099 1.00 89.94 93 LEU A C 1
ATOM 647 O O . LEU A 1 93 ? -14.640 -3.595 9.830 1.00 89.94 93 LEU A O 1
ATOM 651 N N . HIS A 1 94 ? -13.675 -5.381 8.870 1.00 88.44 94 HIS A N 1
ATOM 652 C CA . HIS A 1 94 ? -14.611 -6.368 9.414 1.00 88.44 94 HIS A CA 1
ATOM 653 C C . HIS A 1 94 ? -14.514 -6.460 10.945 1.00 88.44 94 HIS A C 1
ATOM 655 O O . HIS A 1 94 ? -15.493 -6.207 11.655 1.00 88.44 94 HIS A O 1
ATOM 661 N N . TYR A 1 95 ? -13.318 -6.740 11.473 1.00 85.81 95 TYR A N 1
ATOM 662 C CA . TYR A 1 95 ? -13.077 -6.799 12.915 1.00 85.81 95 TYR A CA 1
ATOM 663 C C . TYR A 1 95 ? -13.212 -5.426 13.576 1.00 85.81 95 TYR A C 1
ATOM 665 O O . TYR A 1 95 ? -13.679 -5.343 14.710 1.00 85.81 95 TYR A O 1
ATOM 673 N N . GLY A 1 96 ? -12.893 -4.340 12.862 1.00 83.31 96 GLY A N 1
ATOM 674 C CA . GLY A 1 96 ? -13.138 -2.975 13.323 1.00 83.31 96 GLY A CA 1
ATOM 675 C C . GLY A 1 96 ? -14.610 -2.726 13.654 1.00 83.31 96 GLY A C 1
ATOM 676 O O . GLY A 1 96 ? -14.914 -2.291 14.764 1.00 83.31 96 GLY A O 1
ATOM 677 N N . ARG A 1 97 ? -15.523 -3.059 12.731 1.00 80.50 97 ARG A N 1
ATOM 678 C CA . ARG A 1 97 ? -16.979 -2.931 12.933 1.00 80.50 97 ARG A CA 1
ATOM 679 C C . ARG A 1 97 ? -17.481 -3.806 14.080 1.00 80.50 97 ARG A C 1
ATOM 681 O O . ARG A 1 97 ? -18.242 -3.322 14.913 1.00 80.50 97 ARG A O 1
ATOM 688 N N . ARG A 1 98 ? -17.025 -5.061 14.162 1.00 79.25 98 ARG A N 1
ATOM 689 C CA . ARG A 1 98 ? -17.438 -5.995 15.224 1.00 79.25 98 ARG A CA 1
ATOM 690 C C . ARG A 1 98 ? -16.943 -5.561 16.612 1.00 79.25 98 ARG A C 1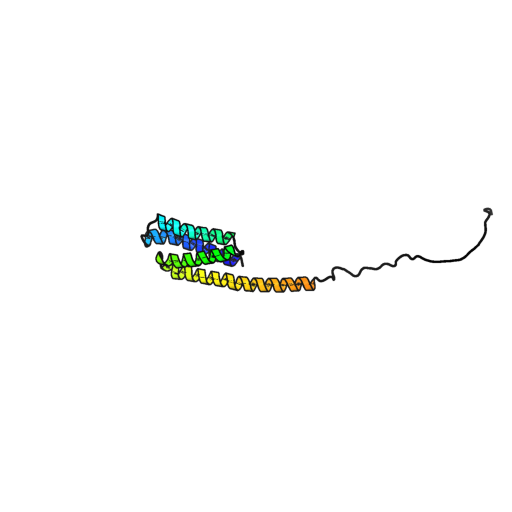
ATOM 692 O O . ARG A 1 98 ? -17.694 -5.650 17.577 1.00 79.25 98 ARG A O 1
ATOM 699 N N . ALA A 1 99 ? -15.721 -5.035 16.715 1.00 76.31 99 ALA A N 1
ATOM 700 C CA . ALA A 1 99 ? -15.184 -4.500 17.966 1.00 76.31 99 ALA A CA 1
ATOM 701 C C . ALA A 1 99 ? -15.931 -3.240 18.433 1.00 76.31 99 ALA A C 1
ATOM 703 O O . ALA A 1 99 ? -16.199 -3.090 19.625 1.00 76.31 99 ALA A O 1
ATOM 704 N N . ASP A 1 100 ? -16.297 -2.346 17.510 1.00 76.56 100 ASP A N 1
ATOM 705 C CA . ASP A 1 100 ? -17.027 -1.127 17.863 1.00 76.56 100 ASP A CA 1
ATOM 706 C C . ASP A 1 100 ? -18.492 -1.430 18.257 1.00 76.56 100 ASP A C 1
ATOM 708 O O . ASP A 1 100 ? -18.978 -0.845 19.221 1.00 76.56 100 ASP A O 1
ATOM 712 N N . GLN A 1 101 ? -19.155 -2.429 17.651 1.00 78.12 101 GLN A N 1
ATOM 713 C CA . GLN A 1 101 ? -20.470 -2.925 18.110 1.00 78.12 101 GLN A CA 1
ATOM 714 C C . GLN A 1 101 ? -20.461 -3.387 19.579 1.00 78.12 101 GLN A C 1
ATOM 716 O O . GLN A 1 101 ? -21.349 -3.012 20.343 1.00 78.12 101 GLN A O 1
ATOM 721 N N . ILE A 1 102 ? -19.444 -4.155 19.992 1.00 79.06 102 ILE A N 1
ATOM 722 C CA . ILE A 1 102 ? -19.302 -4.620 21.384 1.00 79.06 102 ILE A CA 1
ATOM 723 C C . ILE A 1 102 ? -19.136 -3.425 22.335 1.00 79.06 102 ILE A C 1
ATOM 725 O O . ILE A 1 102 ? -19.771 -3.375 23.384 1.00 79.06 102 ILE A O 1
ATOM 729 N N . ARG A 1 103 ? -18.337 -2.423 21.949 1.00 75.81 103 ARG A N 1
ATOM 730 C CA . ARG A 1 103 ? -18.103 -1.213 22.757 1.00 75.81 103 ARG A CA 1
ATOM 731 C C . ARG A 1 103 ? -19.376 -0.399 22.980 1.00 75.81 103 ARG A C 1
ATOM 733 O O . ARG A 1 103 ? -19.602 0.051 24.100 1.00 75.81 103 ARG A O 1
ATOM 740 N N . PHE A 1 104 ? -20.215 -0.240 21.954 1.00 76.25 104 PHE A N 1
ATOM 741 C CA . PHE A 1 104 ? -21.506 0.440 22.101 1.00 76.25 104 PHE A CA 1
ATOM 742 C C . PHE A 1 104 ? -22.472 -0.334 23.012 1.00 76.25 104 PHE A C 1
ATOM 744 O O . PHE A 1 104 ? -23.140 0.285 23.838 1.00 76.25 104 PHE A O 1
ATOM 751 N N . ALA A 1 105 ? -22.499 -1.670 22.930 1.00 78.19 105 ALA A N 1
ATOM 752 C CA . ALA A 1 105 ? -23.312 -2.500 23.822 1.00 78.19 105 ALA A CA 1
ATOM 753 C C . ALA A 1 105 ? -22.884 -2.361 25.297 1.00 78.19 105 ALA A C 1
ATOM 755 O O . ALA A 1 105 ? -23.726 -2.120 26.162 1.00 78.19 105 ALA A O 1
ATOM 756 N N . THR A 1 106 ? -21.579 -2.424 25.589 1.00 77.06 106 THR A N 1
ATOM 757 C CA . THR A 1 106 ? -21.056 -2.221 26.952 1.00 77.06 106 THR A CA 1
ATOM 758 C C . THR A 1 106 ? -21.342 -0.809 27.476 1.00 77.06 106 THR A C 1
ATOM 760 O O . THR A 1 106 ? -21.745 -0.661 28.628 1.00 77.06 106 THR A O 1
ATOM 763 N N . ALA A 1 107 ? -21.193 0.225 26.638 1.00 80.06 107 ALA A N 1
ATOM 764 C CA . ALA A 1 107 ? -21.470 1.611 27.024 1.00 80.06 107 ALA A CA 1
ATOM 765 C C . ALA A 1 107 ? -22.948 1.837 27.403 1.00 80.06 107 ALA A C 1
ATOM 767 O O . ALA A 1 107 ? -23.237 2.506 28.399 1.00 80.06 107 ALA A O 1
ATOM 768 N N . GLY A 1 108 ? -23.880 1.234 26.653 1.00 77.06 108 GLY A N 1
ATOM 769 C CA . GLY A 1 108 ? -25.313 1.274 26.963 1.00 77.06 108 GLY A CA 1
ATOM 770 C C . GLY A 1 108 ? -25.636 0.650 28.323 1.00 77.06 108 GLY A C 1
ATOM 771 O O . GLY A 1 108 ? -26.341 1.262 29.121 1.00 77.06 108 GLY A O 1
ATOM 772 N N . LEU A 1 109 ? -25.042 -0.508 28.631 1.00 80.38 109 LEU A N 1
ATOM 773 C CA . LEU A 1 109 ? -25.203 -1.168 29.932 1.00 80.38 109 LEU A CA 1
ATOM 774 C C . LEU A 1 109 ? -24.701 -0.288 31.085 1.00 80.38 109 LEU A C 1
ATOM 776 O O . LEU A 1 109 ? -25.430 -0.103 32.058 1.00 80.38 109 LEU A O 1
ATOM 780 N N . THR A 1 110 ? -23.513 0.319 30.955 1.00 79.81 110 THR A N 1
ATOM 781 C CA . THR A 1 110 ? -22.977 1.219 31.993 1.00 79.81 110 THR A CA 1
ATOM 782 C C . THR A 1 110 ? -23.852 2.452 32.228 1.00 79.81 110 THR A C 1
ATOM 784 O O . THR A 1 110 ? -24.013 2.870 33.373 1.00 79.81 110 THR A O 1
ATOM 787 N N . ALA A 1 111 ? -24.465 3.005 31.175 1.00 73.00 111 ALA A N 1
ATOM 788 C CA . ALA A 1 111 ? -25.393 4.129 31.293 1.00 73.00 111 ALA A CA 1
ATOM 789 C C . ALA A 1 111 ? -26.710 3.725 31.981 1.00 73.00 111 ALA A C 1
ATOM 791 O O . ALA A 1 111 ? -27.231 4.483 32.794 1.00 73.00 111 ALA A O 1
ATOM 792 N N . THR A 1 112 ? -27.225 2.518 31.718 1.00 75.06 112 THR A N 1
ATOM 793 C CA . THR A 1 112 ? -28.422 1.987 32.390 1.00 75.06 112 THR A CA 1
ATOM 794 C C . THR A 1 112 ? -28.171 1.700 33.873 1.00 75.06 112 THR A C 1
ATOM 796 O O . THR A 1 112 ? -29.006 2.043 34.707 1.00 75.06 112 THR A O 1
ATOM 799 N N . THR A 1 113 ? -27.011 1.139 34.238 1.00 71.88 113 THR A N 1
ATOM 800 C CA . THR A 1 113 ? -26.640 0.924 35.652 1.00 71.88 113 THR A CA 1
ATOM 801 C C . THR A 1 113 ? -26.319 2.217 36.404 1.00 71.88 113 THR A C 1
ATOM 803 O O . THR A 1 113 ? -26.404 2.239 37.626 1.00 71.88 113 THR A O 1
ATOM 806 N N . ALA A 1 114 ? -25.984 3.296 35.688 1.00 63.91 114 ALA A N 1
ATOM 807 C CA . ALA A 1 114 ? -25.812 4.643 36.236 1.00 63.91 114 ALA A CA 1
ATOM 808 C C . ALA A 1 114 ? -27.130 5.451 36.298 1.00 63.91 114 ALA A C 1
ATOM 810 O O . ALA A 1 114 ? -27.098 6.669 36.483 1.00 63.91 114 ALA A O 1
ATOM 811 N N . GLY A 1 115 ? -28.287 4.785 36.155 1.00 58.53 115 GLY A N 1
ATOM 812 C CA . GLY A 1 115 ? -29.605 5.355 36.450 1.00 58.53 115 GLY A CA 1
ATOM 813 C C . GLY A 1 115 ? -29.700 5.929 37.878 1.00 58.53 115 GLY A C 1
ATOM 814 O O . GLY A 1 115 ? -28.812 5.686 38.694 1.00 58.53 115 GLY A O 1
ATOM 815 N N . PRO A 1 116 ? -30.750 6.713 38.196 1.00 59.31 116 PRO A N 1
ATOM 816 C CA . PRO A 1 116 ? -30.698 7.864 39.116 1.00 59.31 116 PRO A CA 1
ATOM 817 C C . PRO A 1 116 ? -30.584 7.565 40.631 1.00 59.31 116 PRO A C 1
ATOM 819 O O . PRO A 1 116 ? -31.274 8.165 41.444 1.00 59.31 116 PRO A O 1
ATOM 822 N N . VAL A 1 117 ? -29.654 6.702 41.042 1.00 56.81 117 VAL A N 1
ATOM 823 C CA . VAL A 1 117 ? -29.280 6.431 42.445 1.00 56.81 117 VAL A CA 1
ATOM 824 C C . VAL A 1 117 ? -28.262 7.460 42.974 1.00 56.81 117 VAL A C 1
ATOM 826 O O . VAL A 1 117 ? -28.076 7.594 44.179 1.00 56.81 117 VAL A O 1
ATOM 829 N N . ALA A 1 118 ? -27.664 8.273 42.092 1.00 55.34 118 ALA A N 1
ATOM 830 C CA . ALA A 1 118 ? -26.929 9.483 42.485 1.00 55.34 118 ALA A CA 1
ATOM 831 C C . ALA A 1 118 ? -27.849 10.606 43.017 1.00 55.34 118 ALA A C 1
ATOM 833 O O . ALA A 1 118 ? -27.363 11.557 43.628 1.00 55.34 118 ALA A O 1
ATOM 834 N N . ALA A 1 119 ? -29.171 10.483 42.848 1.00 56.06 119 ALA A N 1
ATOM 835 C CA . ALA A 1 119 ? -30.134 11.175 43.694 1.00 56.06 119 ALA A CA 1
ATOM 836 C C . ALA A 1 119 ? -30.302 10.360 44.987 1.00 56.06 119 ALA A C 1
ATOM 838 O O . ALA A 1 119 ? -31.218 9.547 45.115 1.00 56.06 119 ALA A O 1
ATOM 839 N N . GLY A 1 120 ? -29.377 1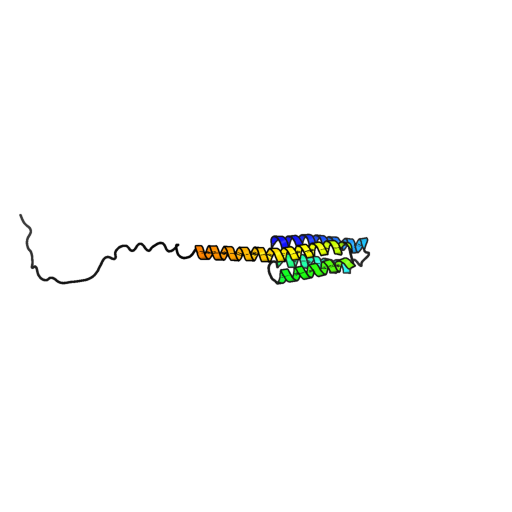0.552 45.935 1.00 50.28 120 GLY A N 1
ATOM 840 C CA . GLY A 1 120 ? -29.509 9.988 47.279 1.00 50.28 120 GLY A CA 1
ATOM 841 C C . GLY A 1 120 ? -30.849 10.395 47.912 1.00 50.28 120 GLY A C 1
ATOM 842 O O . GLY A 1 120 ? -31.389 11.447 47.552 1.00 50.28 120 GLY A O 1
ATOM 843 N N . PRO A 1 121 ? -31.412 9.585 48.828 1.00 48.59 121 PRO A N 1
ATOM 844 C CA . PRO A 1 121 ? -32.726 9.856 49.396 1.00 48.59 121 PRO A CA 1
ATOM 845 C C . PRO A 1 121 ? -32.724 11.249 50.021 1.00 48.59 121 PRO A C 1
ATOM 847 O O . PRO A 1 121 ? -31.914 11.534 50.904 1.00 48.59 121 PRO A O 1
ATOM 850 N N . ALA A 1 122 ? -33.623 12.113 49.545 1.00 55.69 122 ALA A N 1
ATOM 851 C CA . ALA A 1 122 ? -33.787 13.448 50.091 1.00 55.69 122 ALA A CA 1
ATOM 852 C C . ALA A 1 122 ? -34.096 13.308 51.585 1.00 55.69 122 ALA A C 1
ATOM 854 O O . ALA A 1 122 ? -35.167 12.828 51.961 1.00 55.69 122 ALA A O 1
ATOM 855 N N . SER A 1 123 ? -33.139 13.687 52.432 1.00 53.81 123 SER A N 1
ATOM 856 C CA . SER A 1 123 ? -33.291 13.653 53.881 1.00 53.81 123 SER A CA 1
ATOM 857 C C . SER A 1 123 ? -34.272 14.748 54.283 1.00 53.81 123 SER A C 1
ATOM 859 O O . SER A 1 123 ? -33.876 15.872 54.598 1.00 53.81 123 SER A O 1
ATOM 861 N N . GLY A 1 124 ? -35.561 14.418 54.210 1.00 45.78 124 GLY A N 1
ATOM 862 C CA . GLY A 1 124 ? -36.668 15.253 54.649 1.00 45.78 124 GLY A CA 1
ATOM 863 C C . GLY A 1 124 ? -36.592 15.485 56.151 1.00 45.78 124 GLY A C 1
ATOM 864 O O . GLY A 1 124 ? -37.224 14.771 56.926 1.00 45.78 124 GLY A O 1
ATOM 865 N N . GLY A 1 125 ? -35.806 16.483 56.558 1.00 49.16 125 GLY A N 1
ATOM 866 C CA . GLY A 1 125 ? -35.894 17.052 57.895 1.00 49.16 125 GLY A CA 1
ATOM 867 C C . GLY A 1 125 ? -37.309 17.603 58.128 1.00 49.16 125 GLY A C 1
ATOM 868 O O . GLY A 1 125 ? -37.928 18.081 57.172 1.00 49.16 125 GLY A O 1
ATOM 869 N N . PRO A 1 126 ? -37.855 17.536 59.357 1.00 52.06 126 PRO A N 1
ATOM 870 C CA . PRO A 1 126 ? -39.228 17.956 59.609 1.00 52.06 126 PRO A CA 1
ATOM 871 C C . PRO A 1 126 ? -39.414 19.441 59.291 1.00 52.06 126 PRO A C 1
ATOM 873 O O . PRO A 1 126 ? -38.648 20.282 59.763 1.00 52.06 126 PRO A O 1
ATOM 876 N N . ALA A 1 127 ? -40.450 19.771 58.519 1.00 53.44 127 ALA A N 1
ATOM 877 C CA . ALA A 1 127 ? -40.830 21.160 58.302 1.00 53.44 127 ALA A CA 1
ATOM 878 C C . ALA A 1 127 ? -41.294 21.787 59.636 1.00 53.44 127 ALA A C 1
ATOM 880 O O . ALA A 1 127 ? -42.147 21.194 60.306 1.00 53.44 127 ALA A O 1
ATOM 881 N N . PRO A 1 128 ? -40.789 22.970 60.037 1.00 50.75 128 PRO A N 1
ATOM 882 C CA . PRO A 1 128 ? -41.339 23.693 61.177 1.00 50.75 128 PRO A CA 1
ATOM 883 C C . PRO A 1 128 ? -42.747 24.181 60.813 1.00 50.75 128 PRO A C 1
ATOM 885 O O . PRO A 1 128 ? -42.936 24.910 59.840 1.00 50.75 128 PRO A O 1
ATOM 888 N N . GLY A 1 129 ? -43.747 23.710 61.557 1.00 47.81 129 GLY A N 1
ATOM 889 C CA . GLY A 1 129 ? -45.150 23.845 61.175 1.00 47.81 129 GLY A CA 1
ATOM 890 C C . GLY A 1 129 ? -45.765 25.226 61.426 1.00 47.81 129 GLY A C 1
ATOM 891 O O . GLY A 1 129 ? -45.530 25.862 62.449 1.00 47.81 129 GLY A O 1
ATOM 892 N N . GLY A 1 130 ? -46.665 25.610 60.522 1.00 47.84 130 GLY A N 1
ATOM 893 C CA . GLY A 1 130 ? -47.897 26.343 60.828 1.00 47.84 130 GLY A CA 1
ATOM 894 C C . GLY A 1 130 ? -49.068 25.523 60.260 1.00 47.84 130 GLY A C 1
ATOM 895 O O . GLY A 1 130 ? -48.860 24.761 59.321 1.00 47.84 130 GLY A O 1
ATOM 896 N N . THR A 1 131 ? -50.298 25.585 60.765 1.00 51.56 131 THR A N 1
ATOM 897 C CA . THR A 1 131 ? -50.951 26.592 61.622 1.00 51.56 131 THR A CA 1
ATOM 898 C C . THR A 1 131 ? -52.018 25.925 62.519 1.00 51.56 131 THR A C 1
ATOM 900 O O . THR A 1 131 ? -52.478 24.827 62.218 1.00 51.56 131 THR A O 1
ATOM 903 N N . ALA A 1 132 ? -52.386 26.534 63.657 1.00 48.88 132 ALA A N 1
ATOM 904 C CA . ALA A 1 132 ? -53.710 27.143 63.948 1.00 48.88 132 ALA A CA 1
ATOM 905 C C . ALA A 1 132 ? -54.228 26.653 65.343 1.00 48.88 132 ALA A C 1
ATOM 907 O O . ALA A 1 132 ? -53.535 25.851 65.966 1.00 48.88 132 ALA A O 1
ATOM 908 N N . PRO A 1 133 ? -55.396 27.089 65.868 1.00 55.47 133 PRO A N 1
ATOM 909 C CA . PRO A 1 133 ? -55.635 28.435 66.412 1.00 55.47 133 PRO A CA 1
ATOM 910 C C . PRO A 1 133 ? -56.291 28.441 67.829 1.00 55.47 133 PRO A C 1
ATOM 912 O O . PRO A 1 133 ? -56.628 27.394 68.371 1.00 55.47 133 PRO A O 1
ATOM 915 N N . SER A 1 134 ? -56.590 29.651 68.339 1.00 49.31 134 SER A N 1
ATOM 916 C CA . SER A 1 134 ? -57.622 29.982 69.359 1.00 49.31 134 SER A CA 1
ATOM 917 C C . SER A 1 134 ? -57.299 29.881 70.866 1.00 49.31 134 SER A C 1
ATOM 919 O O . SER A 1 134 ? -56.993 28.817 71.392 1.00 49.31 134 SER A O 1
ATOM 921 N N . GLY A 1 135 ? -57.534 30.993 71.582 1.00 50.84 135 GLY A N 1
ATOM 922 C CA . GLY A 1 135 ? -57.609 31.090 73.052 1.00 50.84 135 GLY A CA 1
ATOM 923 C C . GLY A 1 135 ? -57.532 32.555 73.538 1.00 50.84 135 GLY A C 1
ATOM 924 O O . GLY A 1 135 ? -56.517 33.190 73.258 1.00 50.84 135 GLY A O 1
ATOM 925 N N . PRO A 1 136 ? -58.567 33.127 74.193 1.00 64.12 136 PRO A N 1
ATOM 926 C CA . PRO A 1 136 ? -58.588 34.539 74.596 1.00 64.12 136 PRO A CA 1
ATOM 927 C C . PRO A 1 136 ? -58.135 34.792 76.050 1.00 64.12 136 PRO A C 1
ATOM 929 O O . PRO A 1 136 ? -58.133 33.886 76.876 1.00 64.12 136 PRO A O 1
ATOM 932 N N . ASP A 1 137 ? -57.837 36.065 76.325 1.00 56.47 137 ASP A N 1
ATOM 933 C CA . ASP A 1 137 ? -57.825 36.757 77.624 1.00 56.47 137 ASP A CA 1
ATOM 934 C C . ASP A 1 137 ? -57.053 36.165 78.822 1.00 56.47 137 ASP A C 1
ATOM 936 O O . ASP A 1 137 ? -57.535 35.320 79.574 1.00 56.47 137 ASP A O 1
ATOM 940 N N . ALA A 1 138 ? -55.934 36.823 79.144 1.00 61.53 138 ALA A N 1
ATOM 941 C CA . ALA A 1 138 ? -55.563 37.113 80.529 1.00 61.53 138 ALA A CA 1
ATOM 942 C C . ALA A 1 138 ? -54.986 38.539 80.615 1.00 61.53 138 ALA A C 1
ATOM 944 O O . ALA A 1 138 ? -54.116 38.913 79.831 1.00 61.53 138 ALA A O 1
ATOM 945 N N . GLY A 1 139 ? -55.533 39.340 81.535 1.00 56.47 139 GLY A N 1
ATOM 946 C CA . GLY A 1 139 ? -55.256 40.771 81.692 1.00 56.47 139 GLY A CA 1
ATOM 947 C C . GLY A 1 139 ? -53.935 41.131 82.406 1.00 56.47 139 GLY A C 1
ATOM 948 O O . GLY A 1 139 ? -53.016 40.318 82.470 1.00 56.47 139 GLY A O 1
ATOM 949 N N . PRO A 1 140 ? -53.812 42.381 82.896 1.00 62.44 140 PRO A N 1
ATOM 950 C CA . PRO A 1 140 ? -52.526 43.076 83.034 1.00 62.44 140 PRO A CA 1
ATOM 951 C C . PRO A 1 140 ? -51.737 42.774 84.325 1.00 62.44 140 PRO A C 1
ATOM 953 O O . PRO A 1 140 ? -52.293 42.307 85.316 1.00 62.44 140 PRO A O 1
ATOM 956 N N . GLY A 1 141 ? -50.441 43.133 84.324 1.00 58.12 141 GLY A N 1
ATOM 957 C CA . GLY A 1 141 ? -49.617 43.295 85.543 1.00 58.12 141 GLY A CA 1
ATOM 958 C C . GLY A 1 141 ? -50.113 44.443 86.451 1.00 58.12 141 GLY A C 1
ATOM 959 O O . GLY A 1 141 ? -51.071 45.120 86.067 1.00 58.12 141 GLY A O 1
ATOM 960 N N . PRO A 1 142 ? -49.506 44.707 87.633 1.00 64.69 142 PRO A N 1
ATOM 961 C CA . PRO A 1 142 ? -48.052 44.874 87.850 1.00 64.69 142 PRO A CA 1
ATOM 962 C C . PRO A 1 142 ? -47.556 44.077 89.103 1.00 64.69 142 PRO A C 1
ATOM 964 O O . PRO A 1 142 ? -48.183 43.072 89.421 1.00 64.69 142 PRO A O 1
ATOM 967 N N . ASP A 1 143 ? -46.470 44.341 89.856 1.00 59.53 143 ASP A N 1
ATOM 968 C CA . ASP A 1 143 ? -45.436 45.407 89.915 1.00 59.53 143 ASP A CA 1
ATOM 969 C C . ASP A 1 143 ? -44.137 44.863 90.590 1.00 59.53 143 ASP A C 1
ATOM 971 O O . ASP A 1 143 ? -44.235 43.875 91.328 1.00 59.53 143 ASP A O 1
ATOM 975 N N . PRO A 1 144 ? -42.926 45.443 90.408 1.00 65.38 144 PRO A N 1
ATOM 976 C CA . PRO A 1 144 ? -41.692 44.897 90.981 1.00 65.38 144 PRO A CA 1
ATOM 977 C C . PRO A 1 144 ? -41.277 45.566 92.307 1.00 65.38 144 PRO A C 1
ATOM 979 O O . PRO A 1 144 ? -40.694 46.647 92.284 1.00 65.38 144 PRO A O 1
ATOM 982 N N . ALA A 1 145 ? -41.468 44.890 93.451 1.00 60.31 145 ALA A N 1
ATOM 983 C CA . ALA A 1 145 ? -40.644 45.061 94.667 1.00 60.31 145 ALA A CA 1
ATOM 984 C C . ALA A 1 145 ? -41.055 44.117 95.818 1.00 60.31 145 ALA A C 1
ATOM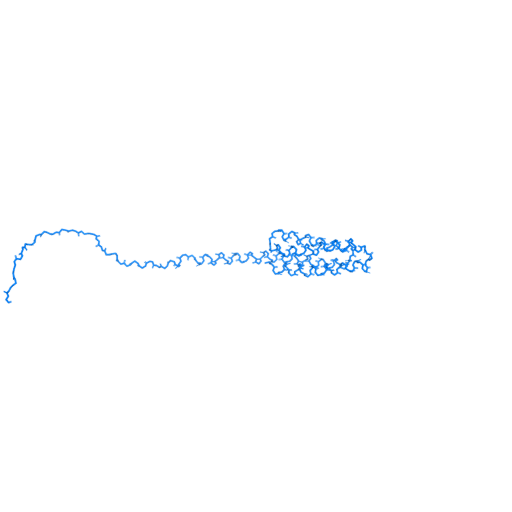 986 O O . ALA A 1 145 ? -42.105 44.334 96.428 1.00 60.31 145 ALA A O 1
ATOM 987 N N . ARG A 1 146 ? -40.180 43.168 96.193 1.00 47.69 146 ARG A N 1
ATOM 988 C CA . ARG A 1 146 ? -39.736 42.865 97.578 1.00 47.69 146 ARG A CA 1
ATOM 989 C C . ARG A 1 146 ? -38.815 41.647 97.631 1.00 47.69 146 ARG A C 1
ATOM 991 O O . ARG A 1 146 ? -39.073 40.695 96.870 1.00 47.69 146 ARG A O 1
#

Sequence (146 aa):
MRVLCSSVLVFEAIVLGLSIPVAITVGGYPATAVAIGGGLLVLLCVVAIGTLPRLPGVVLGWAVQVGAIGSAVLVPAMVILGGIFAALWWCALHYGRRADQIRFATAGLTATTAGPVAAGPASGGPAPGGTAPSGPDAGPGPDPAR

Secondary structure (DSSP, 8-state):
-HHHHHHHHHHHHHHHHHHHHHHHHTT---HHHHHHHHHHHHHHHHHHHHHTTSHHHHHHHHHHHHHHHHHTTT-TTHHHHHHHHHHHHHHHHHHHHHHHHHHHHHHHHHHHHTSSTTS-----PPPPP-----------------

Radius of gyration: 37.5 Å; chains: 1; bounding box: 73×56×116 Å

pLDDT: mean 82.47, std 16.3, range [45.78, 97.19]

Foldseek 3Di:
DLPLLLVLLVVLLVVLVVLLVCLVVVVVDDNVVSCVLSVVLSVLSVVLSVCPPDPVSLVSVVVSLVSQCVSCVSVVCSVVVSVVSVVSSVVCVVVVVVVVVVVVVVVVVVVVVPPDCVPPPDPPDDDPDDDDDDDDDDDDDDDDDD